Protein AF-A0A948SCX9-F1 (afdb_monomer)

Mean predicted aligned error: 4.81 Å

Solvent-accessible surface area (backbone atoms only — not comparable to full-atom values): 5184 Å² total; per-residue (Å²): 133,54,73,66,56,52,47,51,63,68,41,69,83,48,72,62,61,92,88,38,57,37,41,62,58,46,21,54,56,29,42,76,70,67,37,20,63,60,17,23,53,39,39,52,73,56,37,83,83,42,60,73,71,56,28,56,52,45,50,51,53,34,51,51,25,50,51,50,40,41,52,54,44,20,70,76,33,53,83,37,89,66,36,41,56,58,51,62,82,61,76,77,114

Foldseek 3Di:
DDLLVVLCVVQVPPDDDPVDDSLVVVLVVCVVVLVLVVSLSSLVSCLVVDDDPSNVVSVVSSVVSVLSVLVVQCVVCCPDPPSVCSCVVVVVD

Structure (mmCIF, N/CA/C/O backbone):
data_AF-A0A948SCX9-F1
#
_entry.id   AF-A0A948SCX9-F1
#
loop_
_atom_site.group_PDB
_atom_site.id
_atom_site.type_symbol
_atom_site.label_atom_id
_atom_site.label_alt_id
_atom_site.label_comp_id
_atom_site.label_asym_id
_atom_site.label_entity_id
_atom_site.label_seq_id
_atom_site.pdbx_PDB_ins_code
_atom_site.Cartn_x
_atom_site.Cartn_y
_atom_site.Cartn_z
_atom_site.occupancy
_atom_site.B_iso_or_equiv
_atom_site.auth_seq_id
_atom_site.auth_comp_id
_atom_site.auth_asym_id
_atom_site.auth_atom_id
_atom_site.pdbx_PDB_model_num
ATOM 1 N N . MET A 1 1 ? -13.858 15.645 -6.879 1.00 67.31 1 MET A N 1
ATOM 2 C CA . MET A 1 1 ? -13.955 14.542 -5.901 1.00 67.31 1 MET A CA 1
ATOM 3 C C . MET A 1 1 ? -12.545 14.187 -5.453 1.00 67.31 1 MET A C 1
ATOM 5 O O . MET A 1 1 ? -11.692 13.992 -6.316 1.00 67.31 1 MET A O 1
ATOM 9 N N . GLY A 1 2 ? -12.265 14.225 -4.150 1.00 86.56 2 GLY A N 1
ATOM 10 C CA . GLY A 1 2 ? -10.927 14.004 -3.592 1.00 86.56 2 GLY A CA 1
ATOM 11 C C . GLY A 1 2 ? -10.476 12.538 -3.655 1.00 86.56 2 GLY A C 1
ATOM 12 O O . GLY A 1 2 ? -11.259 11.641 -3.964 1.00 86.56 2 GLY A O 1
ATOM 13 N N . LYS A 1 3 ? -9.195 12.266 -3.360 1.00 85.00 3 LYS A N 1
ATOM 14 C CA . LYS A 1 3 ? -8.663 10.888 -3.244 1.00 85.00 3 LYS A CA 1
ATOM 15 C C . LYS A 1 3 ? -9.433 10.084 -2.190 1.00 85.00 3 LYS A C 1
ATOM 17 O O . LYS A 1 3 ? -9.858 8.974 -2.488 1.00 85.00 3 LYS A O 1
ATOM 22 N N . HIS A 1 4 ? -9.658 10.679 -1.017 1.00 85.00 4 HIS A N 1
ATOM 23 C CA . HIS A 1 4 ? -10.423 10.069 0.072 1.00 85.00 4 HIS A CA 1
ATOM 24 C C . HIS A 1 4 ? -11.858 9.736 -0.358 1.00 85.00 4 HIS A C 1
ATOM 26 O O . HIS A 1 4 ? -12.275 8.600 -0.179 1.00 85.00 4 HIS A O 1
ATOM 32 N N . ASP A 1 5 ? -12.560 10.657 -1.028 1.00 86.56 5 ASP A N 1
ATOM 33 C CA . ASP A 1 5 ? -13.925 10.415 -1.527 1.00 86.56 5 ASP A CA 1
ATOM 34 C C . ASP A 1 5 ? -13.992 9.247 -2.523 1.00 86.56 5 ASP A C 1
ATOM 36 O O . ASP A 1 5 ? -14.917 8.439 -2.484 1.00 86.56 5 ASP A O 1
ATOM 40 N N . ARG A 1 6 ? -13.006 9.140 -3.428 1.00 89.50 6 ARG A N 1
ATOM 41 C CA . ARG A 1 6 ? -12.928 8.033 -4.398 1.00 89.50 6 ARG A CA 1
ATOM 42 C C . ARG A 1 6 ? -12.724 6.692 -3.702 1.00 89.50 6 ARG A C 1
ATOM 44 O O . ARG A 1 6 ? -13.392 5.728 -4.058 1.00 89.50 6 ARG A O 1
ATOM 51 N N . ILE A 1 7 ? -11.831 6.646 -2.717 1.00 89.69 7 ILE A N 1
ATOM 52 C CA . ILE A 1 7 ? -11.565 5.436 -1.932 1.00 89.69 7 ILE A CA 1
ATOM 53 C C . ILE A 1 7 ? -12.798 5.052 -1.110 1.00 89.69 7 ILE A C 1
ATOM 55 O O . ILE A 1 7 ? -13.207 3.895 -1.146 1.00 89.69 7 ILE A O 1
ATOM 59 N N . ALA A 1 8 ? -13.438 6.017 -0.447 1.00 87.44 8 ALA A N 1
ATOM 60 C CA . ALA A 1 8 ? -14.662 5.794 0.314 1.00 87.44 8 ALA A CA 1
ATOM 61 C C . ALA A 1 8 ? -15.782 5.226 -0.574 1.00 87.44 8 ALA A C 1
ATOM 63 O O . ALA A 1 8 ? -16.400 4.226 -0.220 1.00 87.44 8 ALA A O 1
ATOM 64 N N . ALA A 1 9 ? -15.990 5.795 -1.765 1.00 87.62 9 ALA A N 1
ATOM 65 C CA . ALA A 1 9 ? -16.959 5.279 -2.732 1.00 87.62 9 ALA A CA 1
ATOM 66 C C . ALA A 1 9 ? -16.606 3.863 -3.221 1.00 87.62 9 ALA A C 1
ATOM 68 O O . ALA A 1 9 ? -17.488 3.017 -3.360 1.00 87.62 9 ALA A O 1
ATOM 69 N N . GLN A 1 10 ? -15.318 3.587 -3.452 1.00 86.81 10 GLN A N 1
ATOM 70 C CA . GLN A 1 10 ? -14.842 2.272 -3.876 1.00 86.81 10 GLN A CA 1
ATOM 71 C C . GLN A 1 10 ? -15.093 1.198 -2.814 1.00 86.81 10 GLN A C 1
ATOM 73 O O . GLN A 1 10 ? -15.482 0.095 -3.172 1.00 86.81 10 GLN A O 1
ATOM 78 N N . ILE A 1 11 ? -14.901 1.492 -1.528 1.00 90.69 11 ILE A N 1
ATOM 79 C CA . ILE A 1 11 ? -15.054 0.496 -0.454 1.00 90.69 11 ILE A CA 1
ATOM 80 C C . ILE A 1 11 ? -16.467 0.440 0.139 1.00 90.69 11 ILE A C 1
ATOM 82 O O . ILE A 1 11 ? -16.739 -0.451 0.936 1.00 90.69 11 ILE A O 1
ATOM 86 N N . ALA A 1 12 ? -17.367 1.353 -0.239 1.00 85.94 12 ALA A N 1
ATOM 87 C CA . ALA A 1 12 ? -18.701 1.491 0.3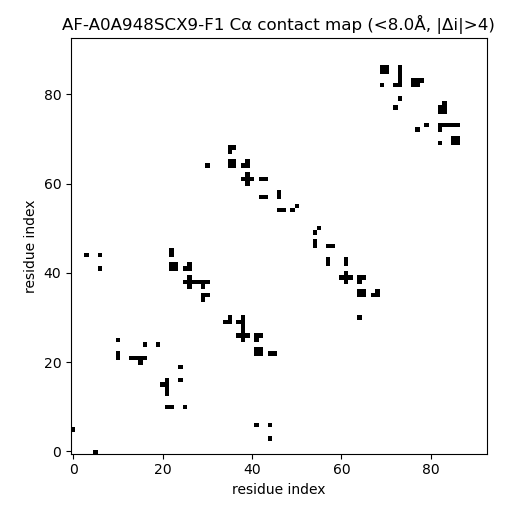58 1.00 85.94 12 ALA A CA 1
ATOM 88 C C . ALA A 1 12 ? -19.570 0.222 0.288 1.00 85.94 12 ALA A C 1
ATOM 90 O O . ALA A 1 12 ? -20.491 0.065 1.079 1.00 85.94 12 ALA A O 1
ATOM 91 N N . HIS A 1 13 ? -19.289 -0.676 -0.658 1.00 82.69 13 HIS A N 1
ATOM 92 C CA . HIS A 1 13 ? -20.023 -1.928 -0.856 1.00 82.69 13 HIS A CA 1
ATOM 93 C C . HIS A 1 13 ? -19.347 -3.144 -0.199 1.00 82.69 13 HIS A C 1
ATOM 95 O O . HIS A 1 13 ? -19.829 -4.270 -0.330 1.00 82.69 13 HIS A O 1
ATOM 101 N N . LEU A 1 14 ? -18.193 -2.948 0.443 1.00 83.38 14 LEU A N 1
ATOM 102 C CA . LEU A 1 14 ? -17.427 -4.019 1.060 1.00 83.38 14 LEU A CA 1
ATOM 103 C C . LEU A 1 14 ? -17.806 -4.143 2.532 1.00 83.38 14 LEU A C 1
ATO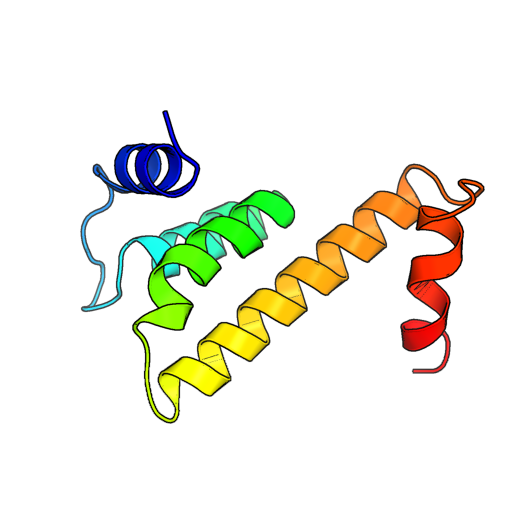M 105 O O . LEU A 1 14 ? -17.452 -3.304 3.356 1.00 83.38 14 LEU A O 1
ATOM 109 N N . GLU A 1 15 ? -18.466 -5.246 2.864 1.00 75.88 15 GLU A N 1
ATOM 110 C CA . GLU A 1 15 ? -18.753 -5.584 4.254 1.00 75.88 15 GLU A CA 1
ATOM 111 C C . GLU A 1 15 ? -17.462 -5.926 5.018 1.00 75.88 15 GLU A C 1
ATOM 113 O O . GLU A 1 15 ? -16.619 -6.679 4.500 1.00 75.88 15 GLU A O 1
ATOM 118 N N . PRO A 1 16 ? -17.298 -5.445 6.265 1.00 76.94 16 PRO A N 1
ATOM 119 C CA . PRO A 1 16 ? -16.225 -5.889 7.144 1.00 76.94 16 PRO A CA 1
ATOM 120 C C . PRO A 1 16 ? -16.239 -7.416 7.281 1.00 76.94 16 PRO A C 1
ATOM 122 O O . PRO A 1 16 ? -17.200 -8.014 7.765 1.00 76.94 16 PRO A O 1
ATOM 125 N N . ARG A 1 17 ? -15.157 -8.084 6.868 1.00 77.44 17 ARG A N 1
ATOM 126 C CA . ARG A 1 17 ? -15.032 -9.547 6.982 1.00 77.44 17 ARG A CA 1
ATOM 127 C C . ARG A 1 17 ? -14.160 -9.912 8.171 1.00 77.44 17 ARG A C 1
ATOM 129 O O . ARG A 1 17 ? -12.986 -9.547 8.211 1.00 77.44 17 ARG A O 1
ATOM 136 N N . GLY A 1 18 ? -14.720 -10.655 9.126 1.00 80.88 18 GLY A N 1
ATOM 137 C CA . GLY A 1 18 ? -13.982 -11.135 10.301 1.00 80.88 18 GLY A CA 1
ATOM 138 C C . GLY A 1 18 ? -13.401 -10.004 11.156 1.00 80.88 18 GLY A C 1
ATOM 139 O O . GLY A 1 18 ? -12.268 -10.115 11.613 1.00 80.88 18 GLY A O 1
ATOM 140 N N . GLY A 1 19 ? -14.135 -8.893 11.297 1.00 83.94 19 GLY A N 1
ATOM 141 C CA . GLY A 1 19 ? -13.712 -7.729 12.088 1.00 83.94 19 GLY A CA 1
ATOM 142 C C . GLY A 1 19 ? -12.626 -6.861 11.442 1.00 83.94 19 GLY A C 1
ATOM 143 O O . GLY A 1 19 ? -12.082 -5.979 12.096 1.00 83.94 19 GLY A O 1
ATOM 144 N N . ARG A 1 20 ? -12.285 -7.097 10.168 1.00 88.75 20 ARG A N 1
ATOM 145 C CA . ARG A 1 20 ? -11.262 -6.326 9.446 1.00 88.75 20 ARG A CA 1
ATOM 146 C C . ARG A 1 20 ? -11.876 -5.148 8.699 1.00 88.75 20 ARG A C 1
ATOM 148 O O . ARG A 1 20 ? -12.954 -5.272 8.121 1.00 88.75 20 ARG A O 1
ATOM 155 N N . HIS A 1 21 ? -11.141 -4.040 8.652 1.00 92.00 21 HIS A N 1
ATOM 156 C CA . HIS A 1 21 ? -11.555 -2.838 7.933 1.00 92.00 21 HIS A CA 1
ATOM 157 C C . HIS A 1 21 ? -11.701 -3.100 6.415 1.00 92.00 21 HIS A C 1
ATOM 159 O O . HIS A 1 21 ? -10.845 -3.785 5.844 1.00 92.00 21 HIS A O 1
ATOM 165 N N . PRO A 1 22 ? -12.703 -2.525 5.723 1.00 94.31 22 PRO A N 1
ATOM 166 C CA . PRO A 1 22 ? -12.872 -2.673 4.274 1.00 94.31 22 PRO A CA 1
ATOM 167 C C . PRO A 1 22 ? -11.614 -2.353 3.450 1.00 94.31 22 PRO A C 1
ATOM 169 O O . PRO A 1 22 ? -11.222 -3.157 2.610 1.00 94.31 22 PRO A O 1
ATOM 172 N N . CYS A 1 23 ? -10.905 -1.257 3.750 1.00 94.81 23 CYS A N 1
ATOM 173 C CA . CYS A 1 23 ? -9.615 -0.938 3.112 1.00 94.81 23 CYS A CA 1
ATOM 174 C C . CYS A 1 23 ? -8.558 -2.044 3.238 1.00 94.81 23 CYS A C 1
ATOM 176 O O . CYS A 1 23 ? -7.770 -2.239 2.317 1.00 94.81 23 CYS A O 1
ATOM 178 N N . TYR A 1 24 ? -8.531 -2.780 4.354 1.00 95.25 24 TYR A N 1
ATOM 179 C CA . TYR A 1 24 ? -7.599 -3.893 4.532 1.00 95.25 24 TYR A CA 1
ATOM 180 C C . TYR A 1 24 ? -7.952 -5.063 3.607 1.00 95.25 24 TYR A C 1
ATOM 182 O O . TYR A 1 24 ? -7.073 -5.650 2.984 1.00 95.25 24 TYR A O 1
ATOM 190 N N . ILE A 1 25 ? -9.241 -5.388 3.476 1.00 94.88 25 ILE A N 1
ATOM 191 C CA . ILE A 1 25 ? -9.704 -6.418 2.536 1.00 94.88 25 ILE A CA 1
ATOM 192 C C . ILE A 1 25 ? -9.408 -5.995 1.093 1.00 94.88 25 ILE A C 1
ATOM 194 O O . ILE A 1 25 ? -8.890 -6.784 0.299 1.00 94.88 25 ILE A O 1
ATOM 198 N N . GLU A 1 26 ? -9.685 -4.733 0.777 1.00 95.75 26 GLU A N 1
ATOM 199 C CA . GLU A 1 26 ? -9.509 -4.182 -0.560 1.00 95.75 26 GLU A CA 1
ATOM 200 C C . GLU A 1 26 ? -8.036 -4.085 -0.967 1.00 95.75 26 GLU A C 1
ATOM 202 O O . GLU A 1 26 ? -7.709 -4.367 -2.120 1.00 95.75 26 GLU A O 1
ATOM 207 N N . TYR A 1 27 ? -7.133 -3.799 -0.020 1.00 97.50 27 TYR A N 1
ATOM 208 C CA . TYR A 1 27 ? -5.687 -3.856 -0.240 1.00 97.50 27 TYR A CA 1
ATOM 209 C C . TYR A 1 27 ? -5.279 -5.195 -0.861 1.00 97.50 27 TYR A C 1
ATOM 211 O O . TYR A 1 27 ? -4.648 -5.208 -1.915 1.00 97.50 27 TYR A O 1
ATOM 219 N N . PHE A 1 28 ? -5.671 -6.326 -0.260 1.00 96.75 28 PHE A N 1
ATOM 220 C CA . PHE A 1 28 ? -5.282 -7.644 -0.775 1.00 96.75 28 PHE A CA 1
ATOM 221 C C . PHE A 1 28 ? -5.958 -7.978 -2.099 1.00 96.75 28 PHE A C 1
ATOM 223 O O . PHE A 1 28 ? -5.329 -8.595 -2.957 1.00 96.75 28 PHE A O 1
ATOM 230 N N . ARG A 1 29 ? -7.212 -7.554 -2.300 1.00 96.44 29 ARG A N 1
ATOM 231 C CA . ARG A 1 29 ? -7.897 -7.736 -3.584 1.00 96.44 29 ARG A CA 1
ATOM 232 C C . ARG A 1 29 ? -7.141 -7.023 -4.711 1.00 96.44 29 ARG A C 1
ATOM 234 O O . ARG A 1 29 ? -6.851 -7.645 -5.730 1.00 96.44 29 ARG A O 1
ATOM 241 N N . LEU A 1 30 ? -6.794 -5.750 -4.510 1.00 98.12 30 LEU A N 1
ATOM 242 C CA . LEU A 1 30 ? -6.041 -4.934 -5.469 1.00 98.12 30 LEU A CA 1
ATOM 243 C C . LEU A 1 30 ? -4.617 -5.457 -5.663 1.00 98.12 30 LEU A C 1
ATOM 245 O O . LEU A 1 30 ? -4.158 -5.593 -6.795 1.00 98.12 30 LEU A O 1
ATOM 249 N N . PHE A 1 31 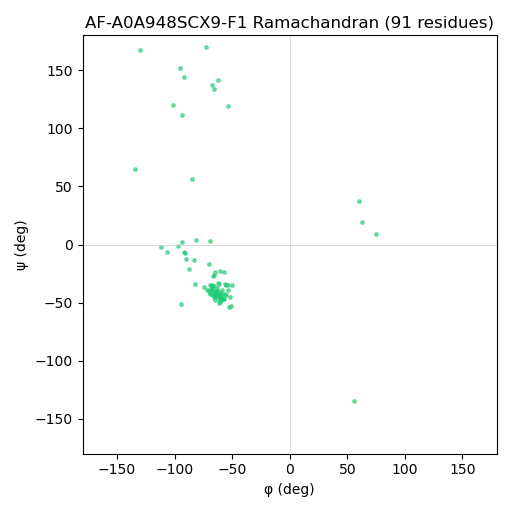? -3.933 -5.805 -4.573 1.00 98.44 31 PHE A N 1
ATOM 250 C CA . PHE A 1 31 ? -2.573 -6.330 -4.623 1.00 98.44 31 PHE A CA 1
ATOM 251 C C . PHE A 1 31 ? -2.507 -7.629 -5.438 1.00 98.44 31 PHE A C 1
ATOM 253 O O . PHE A 1 31 ? -1.658 -7.762 -6.318 1.00 98.44 31 PHE A O 1
ATOM 260 N N . ASN A 1 32 ? -3.439 -8.560 -5.210 1.00 97.88 32 ASN A N 1
ATOM 261 C CA . ASN A 1 32 ? -3.520 -9.818 -5.959 1.00 97.88 32 ASN A CA 1
ATOM 262 C C . ASN A 1 32 ? -3.880 -9.605 -7.440 1.00 97.88 32 ASN A C 1
ATOM 264 O O . ASN A 1 32 ? -3.478 -10.402 -8.283 1.00 97.88 32 ASN A O 1
ATOM 268 N N . ALA A 1 33 ? -4.585 -8.519 -7.766 1.00 97.88 33 ALA A N 1
ATOM 269 C CA . ALA A 1 33 ? -4.855 -8.089 -9.138 1.00 97.88 33 ALA A CA 1
ATOM 270 C C . ALA A 1 33 ? -3.687 -7.3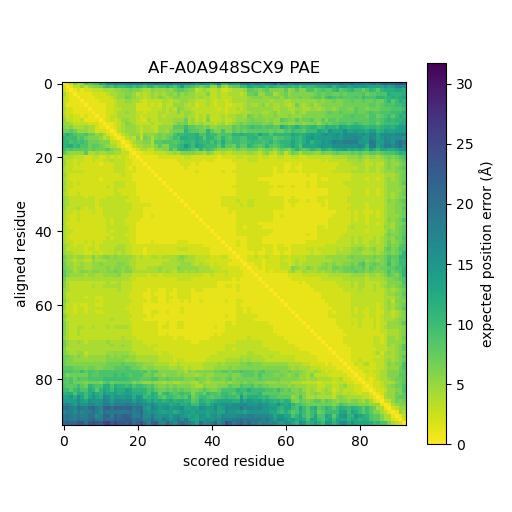12 -9.785 1.00 97.88 33 ALA A C 1
ATOM 272 O O . ALA A 1 33 ? -3.820 -6.845 -10.911 1.00 97.88 33 ALA A O 1
ATOM 273 N N . GLN A 1 34 ? -2.544 -7.175 -9.098 1.00 97.62 34 GLN A N 1
ATOM 274 C CA . GLN A 1 34 ? -1.376 -6.386 -9.522 1.00 97.62 34 GLN A CA 1
ATOM 275 C C . GLN A 1 34 ? -1.637 -4.875 -9.678 1.00 97.62 34 GLN A C 1
ATOM 277 O O . GLN A 1 34 ? -0.843 -4.151 -10.291 1.00 97.62 34 GLN A O 1
ATOM 282 N N . GLU A 1 35 ? -2.708 -4.376 -9.060 1.00 98.00 35 GLU A N 1
ATOM 283 C CA . GLU A 1 35 ? -3.064 -2.957 -8.984 1.00 98.00 35 GLU A CA 1
ATOM 284 C C . GLU A 1 35 ? -2.327 -2.290 -7.811 1.00 98.00 35 GLU A C 1
ATOM 286 O O . GLU A 1 35 ? -2.924 -1.737 -6.886 1.00 98.00 35 GLU A O 1
ATOM 291 N N . TYR A 1 36 ? -0.993 -2.381 -7.808 1.00 98.06 36 TYR A N 1
ATOM 292 C CA . TYR A 1 36 ? -0.163 -2.064 -6.638 1.00 98.06 36 TYR A CA 1
ATOM 293 C C . TYR A 1 36 ? -0.278 -0.610 -6.168 1.00 98.06 36 TYR A C 1
ATOM 295 O O . TYR A 1 36 ? -0.227 -0.348 -4.968 1.00 98.06 36 TYR A O 1
ATOM 303 N N . TYR A 1 37 ? -0.457 0.339 -7.091 1.00 96.62 37 TYR A N 1
ATOM 304 C CA . TYR A 1 37 ? -0.637 1.747 -6.732 1.00 96.62 37 TYR A CA 1
ATOM 305 C C . TYR A 1 37 ? -1.985 1.979 -6.037 1.00 96.62 37 TYR A C 1
ATOM 307 O O . TYR A 1 37 ? -2.050 2.667 -5.023 1.00 96.62 37 TYR A O 1
ATOM 315 N N . ALA A 1 38 ? -3.053 1.345 -6.528 1.00 96.88 38 ALA A N 1
ATOM 316 C CA . ALA A 1 38 ? -4.361 1.410 -5.884 1.00 96.88 38 ALA A CA 1
ATOM 317 C C . ALA A 1 38 ? -4.356 0.690 -4.525 1.00 96.88 38 ALA A C 1
ATOM 319 O O . ALA A 1 38 ? -4.950 1.186 -3.570 1.00 96.88 38 ALA A O 1
ATOM 320 N N . ALA A 1 39 ? -3.652 -0.444 -4.415 1.00 98.12 39 ALA A N 1
ATOM 321 C CA . ALA A 1 39 ? -3.464 -1.149 -3.148 1.00 98.12 39 ALA A CA 1
ATOM 322 C C . ALA A 1 39 ? -2.750 -0.258 -2.117 1.00 98.12 39 ALA A C 1
ATOM 324 O O . ALA A 1 39 ? -3.222 -0.119 -0.993 1.00 98.12 39 ALA A O 1
ATOM 325 N N . HIS A 1 40 ? -1.657 0.404 -2.508 1.00 97.88 40 HIS A N 1
ATOM 326 C CA . HIS A 1 40 ? -0.983 1.399 -1.670 1.00 97.88 40 HIS A CA 1
ATOM 327 C C . HIS A 1 40 ? -1.967 2.469 -1.169 1.00 97.88 40 HIS A C 1
ATOM 329 O O . HIS A 1 40 ? -2.097 2.683 0.036 1.00 97.88 40 HIS A O 1
ATOM 335 N N . ASP A 1 41 ? -2.693 3.103 -2.090 1.00 96.62 41 ASP A N 1
ATOM 336 C CA . ASP A 1 41 ? -3.584 4.222 -1.788 1.00 96.62 41 ASP A CA 1
ATOM 337 C C . ASP A 1 41 ? -4.758 3.845 -0.879 1.00 96.62 41 ASP A C 1
ATOM 339 O O . ASP A 1 41 ? -5.096 4.612 0.025 1.00 96.62 41 ASP A O 1
ATOM 343 N N . VAL A 1 42 ? -5.373 2.674 -1.086 1.00 96.94 42 VAL A N 1
ATOM 344 C CA . VAL A 1 42 ? -6.530 2.253 -0.284 1.00 96.94 42 VAL A CA 1
ATOM 345 C C . VAL A 1 42 ? -6.146 1.987 1.170 1.00 96.94 42 VAL A C 1
ATOM 347 O O . VAL A 1 42 ? -6.933 2.286 2.066 1.00 96.94 42 VAL A O 1
ATOM 350 N N . LEU A 1 43 ? -4.946 1.453 1.425 1.00 97.19 43 LEU A N 1
ATOM 351 C CA . LEU A 1 43 ? -4.493 1.171 2.787 1.00 97.19 43 LEU A CA 1
ATOM 352 C C . LEU A 1 43 ? -3.932 2.421 3.473 1.00 97.19 43 LEU A C 1
ATOM 354 O O . LEU A 1 43 ? -4.162 2.607 4.665 1.00 97.19 43 LEU A O 1
ATOM 358 N N . GLU A 1 44 ? -3.277 3.314 2.722 1.00 97.00 44 GLU A N 1
ATOM 359 C CA . GLU A 1 44 ? -2.849 4.630 3.217 1.00 97.00 44 GLU A CA 1
ATOM 360 C C . GLU A 1 44 ? -4.029 5.440 3.776 1.00 97.00 44 GLU A C 1
ATOM 362 O O . GLU A 1 44 ? -3.873 6.129 4.782 1.00 97.00 44 GLU A O 1
ATOM 367 N N . HIS A 1 45 ? -5.224 5.286 3.190 1.00 95.06 45 HIS A N 1
ATOM 368 C CA . HIS A 1 45 ? -6.452 5.955 3.629 1.00 95.06 45 HIS A CA 1
ATOM 369 C C . HIS A 1 45 ? -6.781 5.760 5.115 1.00 95.06 45 HIS A C 1
ATOM 371 O O . HIS A 1 45 ? -7.304 6.685 5.722 1.00 95.06 45 HIS A O 1
ATOM 377 N N . ILE A 1 46 ? -6.480 4.586 5.684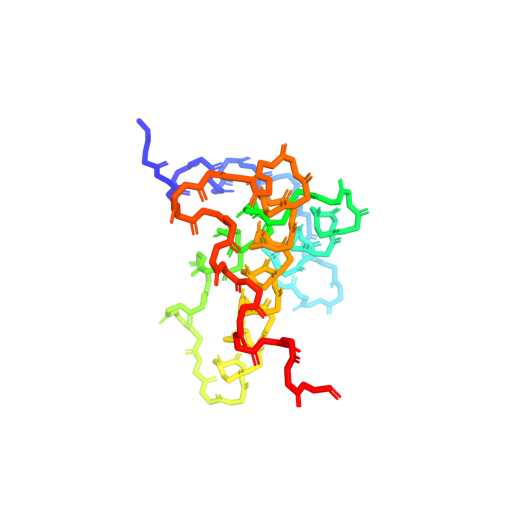 1.00 94.75 46 ILE A N 1
ATOM 378 C CA . ILE A 1 46 ? -6.752 4.269 7.099 1.00 94.75 46 ILE A CA 1
ATOM 379 C C . ILE A 1 46 ? -5.500 4.254 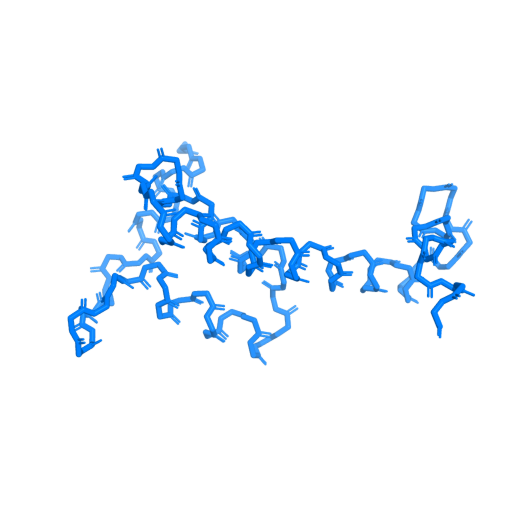7.970 1.00 94.75 46 ILE A C 1
ATOM 381 O O . ILE A 1 46 ? -5.577 4.053 9.178 1.00 94.75 46 ILE A O 1
ATOM 385 N N . TRP A 1 47 ? -4.324 4.393 7.362 1.00 96.44 47 TRP A N 1
A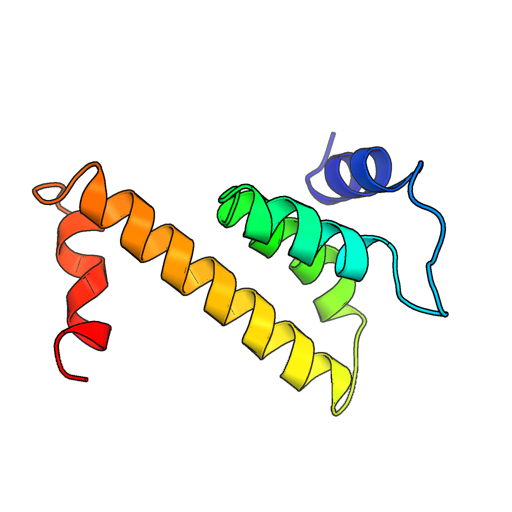TOM 386 C CA . TRP A 1 47 ? -3.062 4.257 8.074 1.00 96.44 47 TRP A CA 1
ATOM 387 C C . TRP A 1 47 ? -2.797 5.435 9.011 1.00 96.44 47 TRP A C 1
ATOM 389 O O . TRP A 1 47 ? -2.329 5.218 10.127 1.00 96.44 47 TRP A O 1
ATOM 399 N N . LEU A 1 48 ? -3.124 6.660 8.592 1.00 90.94 48 LEU A N 1
ATOM 400 C CA . LEU A 1 48 ? -2.907 7.855 9.417 1.00 90.94 48 LEU A CA 1
ATOM 401 C C . LEU A 1 48 ? -3.755 7.865 10.698 1.00 90.94 48 LEU A C 1
ATOM 403 O O . LEU A 1 48 ? -3.340 8.478 11.675 1.00 90.94 48 LEU A O 1
ATOM 407 N N . ASP A 1 49 ? -4.872 7.136 10.702 1.00 93.62 49 ASP A N 1
ATOM 408 C CA . ASP A 1 49 ? -5.764 6.985 11.857 1.00 93.62 49 ASP A CA 1
ATOM 409 C C . ASP A 1 49 ? -5.442 5.733 12.700 1.00 93.62 49 ASP A C 1
ATOM 411 O O . ASP A 1 49 ? -6.141 5.428 13.665 1.00 93.62 49 ASP A O 1
ATOM 415 N N . SER A 1 50 ? -4.408 4.969 12.331 1.00 93.94 50 SER A N 1
ATOM 416 C CA . SER A 1 50 ? -3.981 3.772 13.063 1.00 93.94 50 SER A CA 1
ATOM 417 C C . SER A 1 50 ? -2.855 4.079 14.050 1.00 93.94 50 SER A C 1
ATOM 419 O O . SER A 1 50 ? -2.028 4.959 13.820 1.00 93.94 50 SER A O 1
ATOM 421 N N . GLU A 1 51 ? -2.778 3.302 15.129 1.00 94.00 51 GLU A N 1
ATOM 422 C CA . GLU A 1 51 ? -1.785 3.483 16.192 1.00 94.00 51 GLU A CA 1
ATOM 423 C C . GLU A 1 51 ? -1.061 2.168 16.526 1.00 94.00 51 GLU A C 1
ATOM 425 O O . GLU A 1 51 ? -1.458 1.076 16.103 1.00 94.00 51 GLU A O 1
ATOM 430 N N . GLY A 1 52 ? 0.037 2.271 17.280 1.00 96.12 52 GLY A N 1
ATOM 431 C CA . GLY A 1 52 ? 0.769 1.121 17.814 1.00 96.12 52 GLY A CA 1
ATOM 432 C C . GLY A 1 52 ? 1.231 0.119 16.749 1.00 96.12 52 GLY A C 1
ATOM 433 O O . GLY A 1 52 ? 1.774 0.487 15.705 1.00 96.12 52 GLY A O 1
ATOM 434 N N . GLU A 1 53 ? 1.025 -1.172 17.016 1.00 96.06 53 GLU A N 1
ATOM 435 C CA . GLU A 1 53 ? 1.432 -2.259 16.115 1.00 96.06 53 GLU A CA 1
ATOM 436 C C . GLU A 1 53 ? 0.721 -2.201 14.759 1.00 96.06 53 GLU A C 1
ATOM 438 O O . GLU A 1 53 ? 1.323 -2.519 13.732 1.00 96.06 53 GLU A O 1
ATOM 443 N N . GLN A 1 54 ? -0.533 -1.741 14.728 1.00 95.06 54 GLN A N 1
ATOM 444 C CA . GLN A 1 54 ? -1.303 -1.637 13.492 1.00 95.06 54 GLN A CA 1
ATOM 445 C C . GLN A 1 54 ? -0.716 -0.578 12.555 1.00 95.06 54 GLN A C 1
ATOM 447 O O . GLN A 1 54 ? -0.595 -0.833 11.357 1.00 95.06 54 GLN A O 1
ATOM 452 N N . TYR A 1 55 ? -0.266 0.558 13.099 1.00 96.94 55 TYR A N 1
ATOM 453 C CA . TYR A 1 55 ? 0.430 1.589 12.328 1.00 96.94 55 TYR A CA 1
ATOM 454 C C . TYR A 1 55 ? 1.695 1.048 11.662 1.00 96.94 55 TYR A C 1
ATOM 456 O O . TYR A 1 55 ? 1.927 1.268 10.470 1.00 96.94 55 TYR A O 1
ATOM 464 N N . VAL A 1 56 ? 2.515 0.313 12.420 1.00 98.00 56 VAL A N 1
ATOM 465 C CA . VAL A 1 56 ? 3.754 -0.291 11.908 1.00 98.00 56 VAL A CA 1
ATOM 466 C C . VAL A 1 56 ? 3.440 -1.343 10.845 1.00 98.00 56 VAL A C 1
ATOM 468 O O . VAL A 1 56 ? 4.077 -1.371 9.790 1.00 98.00 56 VAL A O 1
ATOM 471 N N . PHE A 1 57 ? 2.428 -2.171 11.089 1.00 97.12 57 PHE A N 1
ATOM 472 C CA . PHE A 1 57 ? 2.006 -3.219 10.172 1.00 97.12 57 PHE A CA 1
ATOM 473 C C . PHE A 1 57 ? 1.456 -2.660 8.851 1.00 97.12 57 PHE A C 1
ATOM 475 O O . PHE A 1 57 ? 1.887 -3.078 7.775 1.00 97.12 57 PHE A O 1
ATOM 482 N N . TYR A 1 58 ? 0.564 -1.669 8.900 1.00 97.75 58 TYR A N 1
ATOM 483 C CA . TYR A 1 58 ? 0.047 -1.010 7.699 1.00 97.75 58 TYR A CA 1
ATOM 484 C C . TYR A 1 58 ? 1.141 -0.270 6.942 1.00 97.75 58 TYR A C 1
ATOM 486 O O . TYR A 1 58 ? 1.218 -0.403 5.722 1.00 97.75 58 TYR A O 1
ATOM 494 N N . LYS A 1 59 ? 2.059 0.407 7.642 1.00 98.00 59 LYS A N 1
ATOM 495 C CA . LYS A 1 59 ? 3.235 1.011 7.008 1.00 98.00 59 LYS A CA 1
ATOM 496 C C . LYS A 1 59 ? 4.051 -0.026 6.231 1.00 98.00 59 LYS A C 1
ATOM 498 O O . LYS A 1 59 ? 4.468 0.260 5.111 1.00 98.00 59 LYS A O 1
ATOM 503 N N . ALA A 1 60 ? 4.258 -1.224 6.781 1.00 98.12 60 ALA A N 1
ATOM 504 C CA . ALA A 1 60 ? 4.985 -2.290 6.093 1.00 98.12 60 ALA A CA 1
ATOM 505 C C . ALA A 1 60 ? 4.272 -2.747 4.808 1.00 98.12 60 ALA A C 1
ATOM 507 O O . ALA A 1 60 ? 4.912 -2.848 3.762 1.00 98.12 60 ALA A O 1
ATOM 508 N N . LEU A 1 61 ? 2.952 -2.954 4.854 1.00 98.44 61 LEU A N 1
ATOM 509 C CA . LEU A 1 61 ? 2.156 -3.318 3.674 1.00 98.44 61 LEU A CA 1
ATOM 510 C C . LEU A 1 61 ? 2.150 -2.208 2.608 1.00 98.44 61 LEU A C 1
ATOM 512 O O . LEU A 1 61 ? 2.342 -2.483 1.426 1.00 98.44 61 LEU A O 1
ATOM 516 N N . ILE A 1 62 ? 2.012 -0.946 3.014 1.00 98.19 62 ILE A N 1
ATOM 517 C CA . ILE A 1 62 ? 2.069 0.214 2.112 1.00 98.19 62 ILE A CA 1
ATOM 518 C C . ILE A 1 62 ? 3.431 0.282 1.404 1.00 98.19 62 ILE A C 1
ATOM 520 O O . ILE A 1 62 ? 3.489 0.399 0.179 1.00 98.19 62 ILE A O 1
ATOM 524 N N . GLN A 1 63 ? 4.536 0.140 2.145 1.00 97.19 63 GLN A N 1
ATOM 525 C CA . GLN A 1 63 ? 5.886 0.105 1.565 1.00 97.19 63 GLN A CA 1
ATOM 526 C C . GLN A 1 63 ? 6.079 -1.099 0.634 1.00 97.19 63 GLN A C 1
ATOM 528 O O . GLN A 1 63 ? 6.700 -0.965 -0.422 1.00 97.19 63 GLN A O 1
ATOM 533 N N . PHE A 1 64 ? 5.507 -2.255 0.979 1.00 97.50 64 PHE A N 1
ATOM 534 C CA . PHE A 1 64 ? 5.543 -3.449 0.140 1.00 97.50 64 PHE A CA 1
ATOM 535 C C . PHE A 1 64 ? 4.854 -3.211 -1.210 1.00 97.50 64 PHE A C 1
ATOM 537 O O . PHE A 1 64 ? 5.476 -3.404 -2.255 1.00 97.50 64 PHE A O 1
ATOM 544 N N . ALA A 1 65 ? 3.625 -2.684 -1.216 1.00 98.12 65 ALA A N 1
ATOM 545 C CA . ALA A 1 65 ? 2.938 -2.278 -2.445 1.00 98.12 65 ALA A CA 1
ATOM 546 C C . ALA A 1 65 ? 3.729 -1.217 -3.235 1.00 98.12 65 ALA A C 1
ATOM 548 O O . ALA A 1 65 ? 3.891 -1.347 -4.450 1.00 98.12 65 ALA A O 1
ATOM 549 N N . GLY A 1 66 ? 4.304 -0.217 -2.558 1.00 95.81 66 GLY A N 1
ATOM 550 C CA . GLY A 1 66 ? 5.162 0.799 -3.178 1.00 95.81 66 GLY A CA 1
ATOM 551 C C . GLY A 1 66 ? 6.396 0.215 -3.882 1.00 95.81 66 GLY A C 1
ATOM 552 O O . GLY A 1 66 ? 6.736 0.629 -4.997 1.00 95.81 66 GLY A O 1
ATOM 553 N N . GLY A 1 67 ? 7.023 -0.805 -3.289 1.00 94.38 67 GLY A N 1
ATOM 554 C CA . GLY A 1 67 ? 8.114 -1.560 -3.907 1.00 94.38 67 GLY A CA 1
ATOM 555 C C . GLY A 1 67 ? 7.689 -2.248 -5.207 1.00 94.38 67 GLY A C 1
ATOM 556 O O . GLY A 1 67 ? 8.381 -2.142 -6.223 1.00 94.38 67 GLY A O 1
ATOM 557 N N . PHE A 1 68 ? 6.509 -2.872 -5.223 1.00 95.31 68 PHE A N 1
ATOM 558 C CA . PHE A 1 68 ? 5.957 -3.487 -6.433 1.00 95.31 68 PHE A CA 1
ATOM 559 C C . PHE A 1 68 ? 5.585 -2.463 -7.509 1.00 95.31 68 PHE A C 1
ATOM 561 O O . PHE A 1 68 ? 5.871 -2.698 -8.682 1.00 95.31 68 PHE A O 1
ATOM 568 N N . VAL A 1 69 ? 5.057 -1.288 -7.144 1.00 95.19 69 VAL A N 1
ATOM 569 C CA . VAL A 1 69 ? 4.865 -0.171 -8.091 1.00 95.19 69 VAL A CA 1
ATOM 570 C C . VAL A 1 69 ? 6.189 0.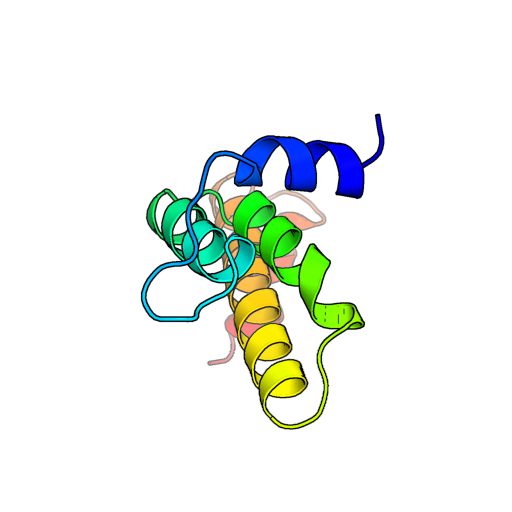186 -8.774 1.00 95.19 69 VAL A C 1
ATOM 572 O O . VAL A 1 69 ? 6.247 0.396 -9.987 1.00 95.19 69 VAL A O 1
ATOM 575 N N . HIS A 1 70 ? 7.284 0.246 -8.014 1.00 92.75 70 HIS A N 1
ATOM 576 C CA . HIS A 1 70 ? 8.607 0.554 -8.558 1.00 92.75 70 HIS A CA 1
ATOM 577 C C . HIS A 1 70 ? 9.131 -0.534 -9.500 1.00 92.75 70 HIS A C 1
ATOM 579 O O . HIS A 1 70 ? 9.626 -0.194 -10.577 1.00 92.75 70 HIS A O 1
ATOM 585 N N . LEU A 1 71 ? 8.973 -1.808 -9.133 1.00 92.25 71 LEU A N 1
ATOM 586 C CA . LEU A 1 71 ? 9.295 -2.953 -9.992 1.00 92.25 71 LEU A CA 1
ATOM 587 C C . LEU A 1 71 ? 8.500 -2.907 -11.304 1.00 92.25 71 LEU A C 1
ATOM 589 O O . LEU A 1 71 ? 9.082 -3.023 -12.381 1.00 92.25 71 LEU A O 1
ATOM 593 N N . GLN A 1 72 ? 7.191 -2.663 -11.223 1.00 93.75 72 GLN A N 1
ATOM 594 C CA . GLN A 1 72 ? 6.295 -2.621 -12.377 1.00 93.75 72 GLN A CA 1
ATOM 595 C C . GLN A 1 72 ? 6.670 -1.489 -13.347 1.00 93.75 72 GLN A C 1
ATOM 597 O O . GLN A 1 72 ? 6.741 -1.701 -14.557 1.00 93.75 72 GLN A O 1
ATOM 602 N N . HIS A 1 73 ? 6.967 -0.293 -12.828 1.00 91.75 73 HIS A N 1
ATOM 603 C CA . HIS A 1 73 ? 7.440 0.822 -13.649 1.00 91.75 73 HIS A CA 1
ATOM 604 C C . HIS A 1 73 ? 8.805 0.556 -14.280 1.00 91.75 73 HIS A C 1
ATOM 606 O O . HIS A 1 73 ? 8.997 0.865 -15.452 1.00 91.75 73 HIS A O 1
ATOM 612 N N . HIS A 1 74 ? 9.751 -0.009 -13.527 1.00 90.94 74 HIS A N 1
ATOM 613 C CA . HIS A 1 74 ? 11.049 -0.368 -14.089 1.00 90.94 74 HIS A CA 1
ATOM 614 C C . HIS A 1 74 ? 10.899 -1.403 -15.208 1.00 90.94 74 HIS A C 1
ATOM 616 O O . HIS A 1 74 ? 11.547 -1.283 -16.240 1.00 90.94 74 HIS A O 1
ATOM 622 N N . HIS A 1 75 ? 10.053 -2.418 -15.021 1.00 90.88 75 HIS A N 1
ATOM 623 C CA . HIS A 1 75 ? 9.828 -3.444 -16.035 1.00 90.88 75 HIS A CA 1
ATOM 624 C C . HIS A 1 75 ? 9.258 -2.863 -17.337 1.00 90.88 75 HIS A C 1
ATOM 626 O O . HIS A 1 75 ? 9.734 -3.215 -18.413 1.00 90.88 75 HIS A O 1
ATOM 632 N N . ARG A 1 76 ? 8.284 -1.947 -17.242 1.00 92.00 76 ARG A N 1
ATOM 633 C CA . ARG A 1 76 ? 7.681 -1.276 -18.406 1.00 92.00 76 ARG A CA 1
ATOM 634 C C . ARG A 1 76 ? 8.636 -0.301 -19.090 1.00 92.00 76 ARG A C 1
ATOM 636 O O . ARG A 1 76 ? 8.644 -0.210 -20.312 1.00 92.00 76 ARG A O 1
ATOM 643 N N . GLU A 1 77 ? 9.428 0.432 -18.311 1.00 91.25 77 GLU A N 1
ATOM 644 C CA . GLU A 1 77 ? 10.258 1.530 -18.808 1.00 91.25 77 GLU A CA 1
ATOM 645 C C . GLU A 1 77 ? 11.690 1.483 -18.239 1.00 91.25 77 GLU A C 1
ATOM 647 O O . GLU A 1 77 ? 12.121 2.390 -17.513 1.00 91.25 77 GLU A O 1
ATOM 652 N N . PRO A 1 78 ? 12.478 0.447 -18.574 1.00 87.88 78 PRO A N 1
ATOM 653 C CA . PRO A 1 78 ? 13.783 0.215 -17.951 1.00 87.88 78 PRO A CA 1
ATOM 654 C C . PRO A 1 78 ? 14.812 1.305 -18.277 1.00 87.88 78 PRO A C 1
ATOM 656 O O . PRO A 1 78 ? 15.726 1.555 -17.496 1.00 87.88 78 PRO A O 1
ATOM 659 N N . GLN A 1 79 ? 14.662 1.993 -19.412 1.00 91.50 79 GLN A N 1
ATOM 660 C CA . GLN A 1 79 ? 15.552 3.084 -19.829 1.00 91.50 79 GLN A CA 1
ATOM 661 C C . GLN A 1 79 ? 15.068 4.466 -19.363 1.00 91.50 79 GLN A C 1
ATOM 663 O O . GLN A 1 79 ? 15.777 5.460 -19.532 1.00 91.50 79 GLN A O 1
ATOM 668 N N . HIS A 1 80 ? 13.875 4.566 -18.762 1.00 91.44 80 HIS A N 1
ATOM 669 C CA . HIS A 1 80 ? 13.356 5.855 -18.320 1.00 91.44 80 HIS A CA 1
ATOM 670 C C . HIS A 1 80 ? 14.223 6.429 -17.195 1.00 91.44 80 HIS A C 1
ATOM 672 O O . HIS A 1 80 ? 14.538 5.752 -16.213 1.00 91.44 80 HIS A O 1
ATOM 678 N N . ARG A 1 81 ? 14.564 7.720 -17.304 1.00 89.19 81 ARG A N 1
ATOM 679 C CA . ARG A 1 81 ? 15.487 8.432 -16.401 1.00 89.19 81 ARG A CA 1
ATOM 680 C C . ARG A 1 81 ? 15.164 8.244 -14.914 1.00 89.19 81 ARG A C 1
ATOM 682 O O . ARG A 1 81 ? 16.086 8.229 -14.095 1.00 89.19 81 ARG A O 1
ATOM 689 N N . ILE A 1 82 ? 13.876 8.147 -14.572 1.00 85.75 82 ILE A N 1
ATOM 690 C CA . ILE A 1 82 ? 13.398 7.961 -13.196 1.00 85.75 82 ILE A CA 1
ATOM 691 C C . ILE A 1 82 ? 13.170 6.479 -12.888 1.00 85.75 82 ILE A C 1
ATOM 693 O O . ILE A 1 82 ? 13.672 5.998 -11.876 1.00 85.75 82 ILE A O 1
ATOM 697 N N . HIS A 1 83 ? 12.429 5.752 -13.729 1.00 86.12 83 HIS A N 1
ATOM 698 C CA . HIS A 1 83 ? 11.985 4.388 -13.415 1.00 86.12 83 HIS A CA 1
ATOM 699 C C . HIS A 1 83 ? 13.115 3.360 -13.513 1.00 86.12 83 HIS A C 1
ATOM 701 O O . HIS A 1 83 ? 13.235 2.519 -12.624 1.00 86.12 83 HIS A O 1
ATOM 707 N N . GLY A 1 84 ? 14.026 3.519 -14.477 1.00 80.06 84 GLY A N 1
ATOM 708 C CA . GLY A 1 84 ? 15.213 2.675 -14.642 1.00 80.06 84 GLY A CA 1
ATOM 709 C C . GLY A 1 84 ? 16.171 2.686 -13.445 1.00 80.06 84 GLY A C 1
ATOM 710 O O . GLY A 1 84 ? 16.925 1.746 -13.224 1.00 80.06 84 GLY A O 1
ATOM 711 N N . LYS A 1 85 ? 16.133 3.728 -12.604 1.00 82.12 85 LYS A N 1
ATOM 712 C CA . LYS A 1 85 ? 16.997 3.831 -11.412 1.00 82.12 85 LYS A CA 1
ATOM 713 C C . LYS A 1 85 ? 16.383 3.217 -10.150 1.00 82.12 85 LYS A C 1
ATOM 715 O O . LYS A 1 85 ? 17.103 3.048 -9.165 1.00 82.12 85 LYS A O 1
ATOM 720 N N . ARG A 1 86 ? 15.083 2.889 -10.154 1.00 80.56 86 ARG A N 1
ATOM 721 C CA . ARG A 1 86 ? 14.332 2.505 -8.943 1.00 80.56 86 ARG A CA 1
ATOM 722 C C .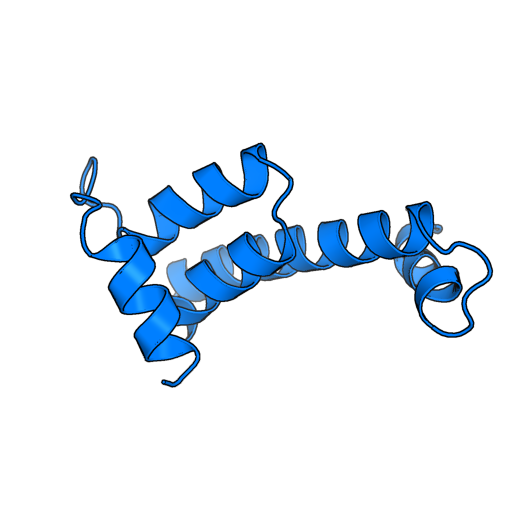 ARG A 1 86 ? 14.719 1.142 -8.365 1.00 80.56 86 ARG A C 1
ATOM 724 O O . ARG A 1 86 ? 14.447 0.909 -7.195 1.00 80.56 86 ARG A O 1
ATOM 731 N N . LEU A 1 87 ? 15.396 0.282 -9.130 1.00 73.69 87 LEU A N 1
ATOM 732 C CA . LEU A 1 87 ? 15.868 -1.018 -8.636 1.00 73.69 87 LEU A CA 1
ATOM 733 C C . LEU A 1 87 ? 17.196 -0.962 -7.886 1.00 73.69 87 LEU A C 1
ATOM 735 O O . LEU A 1 87 ? 17.533 -1.924 -7.210 1.00 73.69 87 LEU A O 1
ATOM 739 N N . ARG A 1 88 ? 17.958 0.137 -7.958 1.00 68.75 88 ARG A N 1
ATOM 740 C CA . ARG A 1 88 ? 19.291 0.204 -7.331 1.00 68.75 88 ARG A CA 1
ATOM 741 C C . ARG A 1 88 ? 19.323 -0.162 -5.837 1.00 68.75 88 ARG A C 1
ATOM 743 O O . ARG A 1 88 ? 20.290 -0.815 -5.454 1.00 68.75 88 ARG A O 1
ATOM 750 N N . PRO A 1 89 ? 18.338 0.223 -5.001 1.00 66.69 89 PRO A N 1
ATOM 751 C CA . PRO A 1 89 ? 18.317 -0.188 -3.597 1.00 66.69 89 PRO A CA 1
ATOM 752 C C . PRO A 1 89 ? 18.114 -1.699 -3.414 1.00 66.69 89 PRO A C 1
ATOM 754 O O . PRO A 1 89 ? 18.713 -2.279 -2.518 1.00 66.69 89 PRO A O 1
ATOM 757 N N . ALA A 1 90 ? 17.311 -2.332 -4.276 1.00 65.44 90 ALA A N 1
ATOM 758 C CA . ALA A 1 90 ? 16.993 -3.760 -4.214 1.00 65.44 90 ALA A CA 1
ATOM 759 C C . ALA A 1 90 ? 18.003 -4.646 -4.965 1.00 65.44 90 ALA A C 1
ATOM 761 O O . ALA A 1 90 ? 18.135 -5.816 -4.649 1.00 65.44 90 ALA A O 1
ATOM 762 N N . ALA A 1 91 ? 18.762 -4.094 -5.917 1.00 61.25 91 ALA A N 1
ATOM 763 C CA . ALA A 1 91 ? 19.772 -4.813 -6.702 1.00 61.25 91 ALA A CA 1
ATOM 764 C C . ALA A 1 91 ? 21.020 -5.242 -5.898 1.00 61.25 91 ALA A C 1
ATOM 766 O O . ALA A 1 91 ? 21.983 -5.730 -6.484 1.00 61.25 91 ALA A O 1
ATOM 767 N N . ARG A 1 92 ? 21.045 -4.987 -4.583 1.00 61.56 92 ARG A N 1
ATOM 768 C CA . ARG A 1 92 ? 22.120 -5.372 -3.652 1.00 61.56 92 ARG A CA 1
ATOM 769 C C . ARG A 1 92 ? 21.689 -6.438 -2.633 1.00 61.56 92 ARG A C 1
ATOM 771 O O . ARG A 1 92 ? 22.507 -6.790 -1.788 1.00 61.56 92 ARG A O 1
ATOM 778 N N . LEU A 1 93 ? 20.423 -6.859 -2.671 1.00 56.25 93 LEU A N 1
ATOM 779 C CA . LEU A 1 93 ? 19.881 -7.984 -1.904 1.00 56.25 93 LEU A CA 1
ATOM 780 C C . LEU A 1 93 ? 20.081 -9.275 -2.701 1.00 56.25 93 LEU A C 1
ATOM 782 O O . LEU A 1 93 ? 20.331 -10.310 -2.052 1.00 56.25 93 LEU A O 1
#

Nearest PDB structures (foldseek):
  5m72-assembly1_A  TM=6.917E-01  e=6.648E+00  Homo sapiens
  6frk-assembly1_r  TM=6.036E-01  e=4.748E+00  Canis lupus familiaris

pLDDT: mean 89.94, std 9.55, range [56.25, 98.44]

Sequence (93 aa):
MGKHDRIAAQIAHLEPRGGRHPCYIEYFRLFNAQEYYAAHDVLEHIWLDSEGEQYVFYKALIQFAGGFVHLQHHHREPQHRIHGKRLRPAARL

Radius of gyration: 14.85 Å; Cα contacts (8 Å, |Δi|>4): 79; chains: 1; bounding box: 42×26×38 Å

Secondary structure (DSSP, 8-state):
--HHHHHHHHHTT-PPBTTB-HHHHHHHHHHHTT-HHHHHHHHHHHHTT--HHHHHHHHHHHHHHHHHHHHHHHHH-TTSTTGGGTTTTTTT-